Protein AF-A0A7I0J736-F1 (afdb_monomer)

Nearest PDB structures (foldseek):
  3hug-assembly3_L  TM=6.591E-01  e=4.654E+00  Mycobacterium tuberculosis H37Rv

Structure (mmCIF, N/CA/C/O backbone):
data_AF-A0A7I0J736-F1
#
_entry.id   AF-A0A7I0J736-F1
#
loop_
_atom_site.group_PDB
_atom_site.id
_atom_site.type_symbol
_atom_site.label_atom_id
_atom_site.label_alt_id
_atom_site.label_comp_id
_atom_site.label_asym_id
_atom_site.label_entity_id
_atom_site.label_seq_id
_atom_site.pdbx_PDB_ins_code
_atom_site.Cartn_x
_atom_site.Cartn_y
_atom_site.Cartn_z
_atom_site.occupancy
_atom_site.B_iso_or_equiv
_atom_site.auth_seq_id
_atom_site.auth_comp_id
_atom_site.auth_asym_id
_atom_site.auth_atom_id
_atom_site.pdbx_PDB_model_num
ATOM 1 N N . MET A 1 1 ? 10.277 11.675 16.539 1.00 52.81 1 MET A N 1
ATOM 2 C CA . MET A 1 1 ? 10.186 11.434 15.083 1.00 52.81 1 MET A CA 1
ATOM 3 C C . MET A 1 1 ? 8.708 11.349 14.756 1.00 52.81 1 MET A C 1
ATOM 5 O O . MET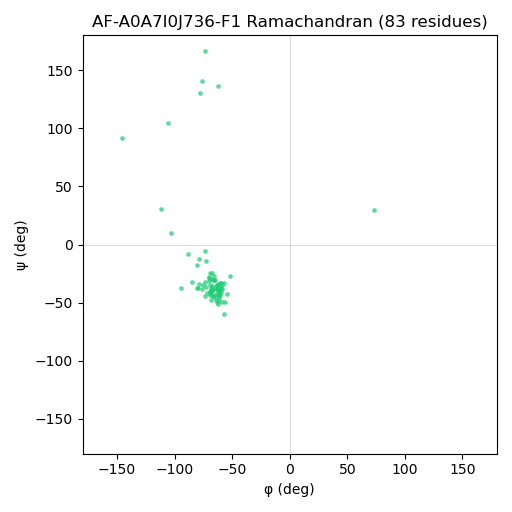 A 1 1 ? 8.001 10.656 15.474 1.00 52.81 1 MET A O 1
ATOM 9 N N . SER A 1 2 ? 8.218 12.156 13.819 1.00 62.75 2 SER A N 1
ATOM 10 C CA . SER A 1 2 ? 6.782 12.341 13.583 1.00 62.75 2 SER A CA 1
ATOM 11 C C . SER A 1 2 ? 6.128 11.027 13.149 1.00 62.75 2 SER A C 1
ATOM 13 O O . SER A 1 2 ? 6.679 10.328 12.299 1.00 62.75 2 SER A O 1
ATOM 15 N N . SER A 1 3 ? 4.952 10.709 13.697 1.00 75.50 3 SER A N 1
ATOM 16 C CA . SER A 1 3 ? 4.163 9.517 13.330 1.00 75.50 3 SER A CA 1
ATOM 17 C C . SER A 1 3 ? 3.925 9.408 11.818 1.00 75.50 3 SER A C 1
ATOM 19 O O . SER A 1 3 ? 3.817 8.314 11.273 1.00 75.50 3 SER A O 1
ATOM 21 N N . GLU A 1 4 ? 3.913 10.544 11.124 1.00 75.38 4 GLU A N 1
ATOM 22 C CA . GLU A 1 4 ? 3.836 10.649 9.670 1.00 75.38 4 GLU A CA 1
ATOM 23 C C . GLU A 1 4 ? 5.078 10.111 8.942 1.00 75.38 4 GLU A C 1
ATOM 25 O O . GLU A 1 4 ? 4.943 9.366 7.976 1.00 75.38 4 GLU A O 1
ATOM 30 N N . SER A 1 5 ? 6.291 10.421 9.408 1.00 78.81 5 SER A N 1
ATOM 31 C CA . SER A 1 5 ? 7.522 9.923 8.778 1.00 78.81 5 SER A CA 1
ATOM 32 C C . SER A 1 5 ? 7.648 8.407 8.924 1.00 78.81 5 SER A C 1
ATOM 34 O O . SER A 1 5 ? 8.047 7.720 7.989 1.00 78.81 5 SER A O 1
ATOM 36 N N . GLU A 1 6 ? 7.248 7.877 10.079 1.00 80.69 6 GLU A N 1
ATOM 37 C CA . GLU A 1 6 ? 7.210 6.436 10.338 1.00 80.69 6 GLU A CA 1
ATOM 38 C C . GLU A 1 6 ? 6.154 5.733 9.469 1.00 80.69 6 GLU A C 1
ATOM 40 O O . GLU A 1 6 ? 6.397 4.660 8.919 1.00 80.69 6 GLU A O 1
ATOM 45 N N . ARG A 1 7 ? 4.998 6.380 9.276 1.00 82.75 7 ARG A N 1
ATOM 46 C CA . ARG A 1 7 ? 3.937 5.931 8.370 1.00 82.75 7 ARG A CA 1
ATOM 47 C C . ARG A 1 7 ? 4.420 5.862 6.916 1.00 82.75 7 ARG A C 1
ATOM 49 O O . ARG A 1 7 ? 4.144 4.874 6.242 1.00 82.75 7 ARG A O 1
ATOM 56 N N . VAL A 1 8 ? 5.161 6.868 6.445 1.00 82.56 8 VAL A N 1
ATOM 57 C CA . VAL A 1 8 ? 5.733 6.894 5.086 1.00 82.56 8 VAL A CA 1
ATOM 58 C C . VAL A 1 8 ? 6.794 5.810 4.903 1.00 82.56 8 VAL A C 1
ATOM 60 O O . VAL A 1 8 ? 6.759 5.109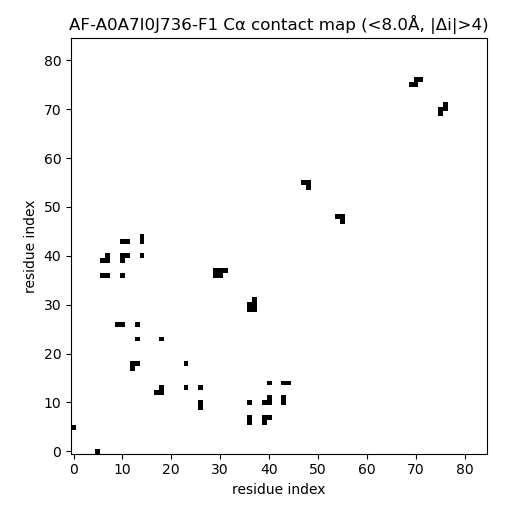 3.894 1.00 82.56 8 VAL A O 1
ATOM 63 N N . ALA A 1 9 ? 7.695 5.630 5.873 1.00 85.25 9 ALA A N 1
ATOM 64 C CA . ALA A 1 9 ? 8.712 4.579 5.822 1.00 85.25 9 ALA A CA 1
ATOM 65 C C . ALA A 1 9 ? 8.068 3.185 5.723 1.00 85.25 9 ALA A C 1
ATOM 67 O O . ALA A 1 9 ? 8.358 2.437 4.792 1.00 85.25 9 ALA A O 1
ATOM 68 N N . ARG A 1 10 ? 7.087 2.894 6.590 1.00 83.31 10 ARG A N 1
ATOM 69 C CA . ARG A 1 10 ? 6.335 1.630 6.548 1.00 83.31 10 ARG A CA 1
ATOM 70 C C . ARG A 1 10 ? 5.567 1.431 5.245 1.00 83.31 10 ARG A C 1
ATOM 72 O O . ARG A 1 10 ? 5.534 0.323 4.723 1.00 83.31 10 ARG A O 1
ATOM 79 N N . ALA A 1 11 ? 4.943 2.481 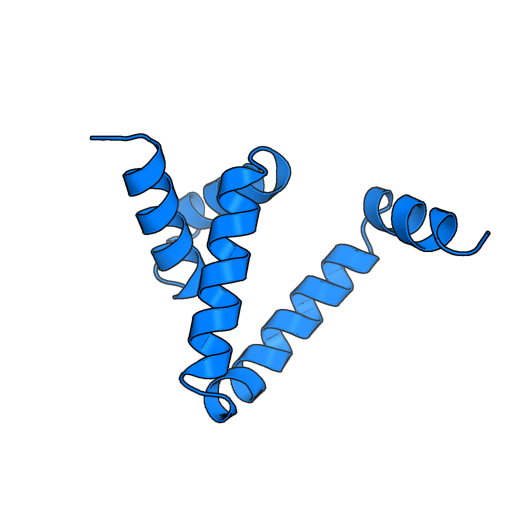4.712 1.00 86.75 11 ALA A N 1
ATOM 80 C CA . ALA A 1 11 ? 4.241 2.399 3.433 1.00 86.75 11 ALA A CA 1
ATOM 81 C C . ALA A 1 11 ? 5.222 2.066 2.297 1.00 86.75 11 ALA A C 1
ATOM 83 O O . ALA A 1 11 ? 4.900 1.264 1.423 1.00 86.75 11 ALA A O 1
ATOM 84 N N . GLY A 1 12 ? 6.433 2.629 2.351 1.00 84.31 12 GLY A N 1
ATOM 85 C CA . GLY A 1 12 ? 7.549 2.280 1.478 1.00 84.31 12 GLY A CA 1
ATOM 86 C C . GLY A 1 12 ? 7.910 0.806 1.557 1.00 84.31 12 GLY A C 1
ATOM 87 O O . GLY A 1 12 ? 7.799 0.100 0.556 1.00 84.31 12 GLY A O 1
ATOM 88 N N . ASP A 1 13 ? 8.276 0.325 2.740 1.00 87.50 13 ASP A N 1
ATOM 89 C CA . ASP A 1 13 ? 8.708 -1.063 2.937 1.00 87.50 13 ASP A CA 1
ATOM 90 C C . ASP A 1 13 ? 7.618 -2.067 2.539 1.00 87.50 13 ASP A C 1
ATOM 92 O O . ASP A 1 13 ? 7.904 -3.094 1.917 1.00 87.50 13 ASP A O 1
ATOM 96 N N . TYR A 1 14 ? 6.353 -1.738 2.816 1.00 85.00 14 TYR A N 1
ATOM 97 C CA . TYR A 1 14 ? 5.202 -2.532 2.396 1.00 85.00 14 TYR A CA 1
ATOM 98 C C . TYR A 1 14 ? 5.073 -2.600 0.868 1.00 85.00 14 TYR A C 1
ATOM 100 O O . TYR A 1 14 ? 4.961 -3.685 0.294 1.00 85.00 14 TYR A O 1
ATOM 108 N N . VAL A 1 15 ? 5.137 -1.453 0.183 1.00 84.44 15 VAL A N 1
ATOM 109 C CA . VAL A 1 15 ? 5.015 -1.376 -1.280 1.00 84.44 15 VAL A CA 1
ATOM 110 C C . VAL A 1 15 ? 6.222 -1.998 -1.981 1.00 84.44 15 VAL A C 1
ATOM 112 O O . VAL A 1 15 ? 6.063 -2.612 -3.036 1.00 84.44 15 VAL A O 1
ATOM 115 N N . PHE A 1 16 ? 7.430 -1.887 -1.434 1.00 81.38 16 PHE A N 1
ATOM 116 C CA . PHE A 1 16 ? 8.620 -2.532 -1.994 1.00 81.38 16 PHE A CA 1
ATOM 117 C C . PHE A 1 16 ? 8.708 -4.027 -1.655 1.00 81.38 16 PHE A C 1
ATOM 119 O O . PHE A 1 16 ? 9.437 -4.749 -2.332 1.00 81.38 16 PHE A O 1
ATOM 126 N N . GLY A 1 17 ? 7.893 -4.522 -0.717 1.00 84.44 17 GLY A N 1
ATOM 127 C CA . GLY A 1 17 ? 7.901 -5.923 -0.293 1.00 84.44 17 GLY A CA 1
ATOM 128 C C . GLY A 1 17 ? 9.125 -6.273 0.553 1.00 84.44 17 GLY A C 1
ATOM 129 O O . GLY A 1 17 ? 9.601 -7.401 0.495 1.00 84.44 17 GLY A O 1
ATOM 130 N N . LEU A 1 18 ? 9.644 -5.293 1.295 1.00 87.25 18 LEU A N 1
ATOM 131 C CA . LEU A 1 18 ? 10.810 -5.422 2.173 1.00 87.25 18 LEU A CA 1
ATOM 132 C C . LEU A 1 18 ? 10.428 -5.874 3.592 1.00 87.25 18 LEU A C 1
ATOM 134 O O . LEU A 1 18 ? 11.304 -6.170 4.398 1.00 87.25 18 LEU A O 1
ATOM 138 N N . MET A 1 19 ? 9.127 -5.928 3.891 1.00 86.38 19 MET A N 1
ATOM 139 C CA . MET A 1 19 ? 8.600 -6.336 5.191 1.00 86.38 19 MET A CA 1
ATOM 140 C C . MET A 1 19 ? 8.651 -7.849 5.394 1.00 86.38 19 MET A C 1
ATOM 142 O O . MET A 1 19 ? 8.304 -8.625 4.501 1.00 86.38 19 MET A O 1
ATOM 146 N N . ASN A 1 20 ? 8.991 -8.259 6.615 1.00 88.69 20 ASN A N 1
ATOM 147 C CA . ASN A 1 20 ? 8.810 -9.639 7.066 1.00 88.69 20 ASN A CA 1
ATOM 148 C C . ASN A 1 20 ? 7.322 -9.953 7.343 1.00 88.69 20 ASN A C 1
ATOM 150 O O . ASN A 1 20 ? 6.493 -9.052 7.448 1.00 88.69 20 ASN A O 1
ATOM 154 N N . ASP A 1 21 ? 6.958 -11.233 7.490 1.00 86.50 21 ASP A N 1
ATOM 155 C CA . ASP A 1 21 ? 5.547 -11.655 7.612 1.00 86.50 21 ASP A CA 1
ATOM 156 C C . ASP A 1 21 ? 4.796 -10.979 8.773 1.00 86.50 21 ASP A C 1
ATOM 158 O O . ASP A 1 21 ? 3.604 -10.683 8.677 1.00 86.50 21 ASP A O 1
ATOM 162 N N . ARG A 1 22 ? 5.497 -10.689 9.877 1.00 87.81 22 ARG A N 1
ATOM 163 C CA . ARG A 1 22 ? 4.917 -10.015 11.050 1.00 87.81 22 ARG A CA 1
ATOM 164 C C . ARG A 1 22 ? 4.676 -8.531 10.801 1.00 87.81 22 ARG A C 1
ATOM 166 O O . ARG A 1 22 ? 3.626 -8.012 11.178 1.00 87.81 22 ARG A O 1
ATOM 173 N N . GLU A 1 23 ? 5.640 -7.849 10.191 1.00 85.94 23 GLU A N 1
ATOM 174 C CA . GLU A 1 23 ? 5.500 -6.452 9.769 1.00 85.94 23 GLU A CA 1
ATOM 175 C C . GLU A 1 23 ? 4.408 -6.310 8.718 1.00 85.94 23 GLU A C 1
ATOM 177 O O . GLU A 1 23 ? 3.607 -5.381 8.785 1.00 85.94 23 GLU A O 1
ATOM 182 N N . ARG A 1 24 ? 4.316 -7.283 7.811 1.00 85.50 24 ARG A N 1
ATOM 183 C CA . ARG A 1 24 ? 3.299 -7.321 6.772 1.00 85.50 24 ARG A CA 1
ATOM 184 C C . ARG A 1 24 ? 1.896 -7.448 7.351 1.00 85.50 24 ARG A C 1
ATOM 186 O O . ARG A 1 24 ? 1.042 -6.640 7.012 1.00 85.50 24 ARG A O 1
ATOM 193 N N . ALA A 1 25 ? 1.679 -8.374 8.284 1.00 87.19 25 ALA A N 1
ATOM 194 C CA . ALA A 1 25 ? 0.389 -8.516 8.961 1.00 87.19 25 ALA A CA 1
ATOM 195 C C . ALA A 1 25 ? -0.014 -7.244 9.735 1.00 87.19 25 ALA A C 1
ATOM 197 O O . ALA A 1 25 ? -1.194 -6.904 9.820 1.00 87.19 25 ALA A O 1
ATOM 198 N N . ARG A 1 26 ? 0.962 -6.511 10.291 1.00 84.62 26 ARG A N 1
ATOM 199 C CA . ARG A 1 26 ? 0.712 -5.193 10.897 1.00 84.62 26 ARG A CA 1
ATOM 200 C C . ARG A 1 26 ? 0.332 -4.148 9.855 1.00 84.62 26 ARG A C 1
ATOM 202 O O . ARG A 1 26 ? -0.661 -3.464 10.055 1.00 84.62 26 ARG A O 1
ATOM 209 N N . ALA A 1 27 ? 1.068 -4.056 8.752 1.00 87.00 27 ALA A N 1
ATOM 210 C CA . ALA A 1 27 ? 0.768 -3.116 7.677 1.00 87.0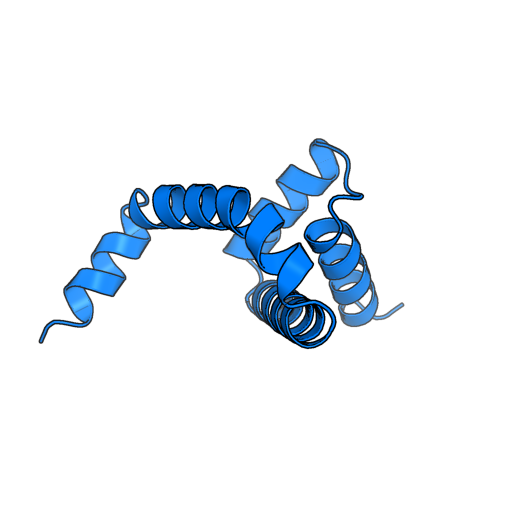0 27 ALA A CA 1
ATOM 211 C C . ALA A 1 27 ? -0.605 -3.381 7.036 1.00 87.00 27 ALA A C 1
ATOM 213 O O . ALA A 1 27 ? -1.334 -2.441 6.736 1.00 87.00 27 ALA A O 1
ATOM 214 N N . GLU A 1 28 ? -0.996 -4.647 6.878 1.00 86.12 28 GLU A N 1
ATOM 215 C CA . GLU A 1 28 ? -2.331 -5.034 6.405 1.00 86.12 28 GLU A CA 1
ATOM 216 C C . GLU A 1 28 ? -3.428 -4.562 7.365 1.00 86.12 28 GLU A C 1
ATOM 218 O O . GLU A 1 28 ? -4.421 -3.976 6.941 1.00 86.12 28 GLU A O 1
ATOM 223 N N . ARG A 1 29 ? -3.212 -4.710 8.673 1.00 87.81 29 ARG A N 1
ATOM 224 C CA . ARG A 1 29 ? -4.138 -4.201 9.689 1.00 87.81 29 ARG A CA 1
ATOM 225 C C . ARG A 1 29 ? -4.178 -2.670 9.738 1.00 87.81 29 ARG A C 1
ATOM 227 O O . ARG A 1 29 ? -5.242 -2.085 9.926 1.00 87.81 29 ARG A O 1
ATOM 234 N N . ASP A 1 30 ? -3.046 -2.013 9.514 1.00 85.06 30 ASP A N 1
ATOM 235 C CA . ASP A 1 30 ? -2.966 -0.554 9.432 1.00 85.06 30 ASP A CA 1
ATOM 236 C C . ASP A 1 30 ? -3.670 -0.015 8.175 1.00 85.06 30 ASP A C 1
ATOM 238 O O . ASP A 1 30 ? -4.236 1.073 8.220 1.00 85.06 30 ASP A O 1
ATOM 242 N N . LEU A 1 31 ? -3.722 -0.766 7.068 1.00 85.75 31 LEU A N 1
ATOM 243 C CA . LEU A 1 31 ? -4.507 -0.389 5.881 1.00 85.75 31 LEU A CA 1
ATOM 244 C C . LEU A 1 31 ? -6.017 -0.340 6.163 1.00 85.75 31 LEU A C 1
ATOM 246 O O . LEU A 1 31 ? -6.726 0.517 5.613 1.00 85.75 31 LEU A O 1
ATOM 250 N N . GLU A 1 32 ? -6.501 -1.247 7.012 1.00 87.81 32 GLU A N 1
ATOM 251 C CA . GLU A 1 32 ? -7.902 -1.308 7.431 1.00 87.81 32 GLU A CA 1
ATOM 252 C C . GLU A 1 32 ? -8.257 -0.158 8.382 1.00 87.81 32 GLU A C 1
ATOM 254 O O . GLU A 1 32 ? -9.314 0.460 8.237 1.00 87.81 32 GLU A O 1
ATOM 259 N N . ILE A 1 33 ? -7.362 0.159 9.322 1.00 85.94 33 ILE A N 1
ATOM 260 C CA . ILE A 1 33 ? -7.649 1.063 10.445 1.00 85.94 33 ILE A CA 1
ATOM 261 C C . ILE A 1 33 ? -7.231 2.517 10.158 1.00 85.94 33 ILE A C 1
ATOM 263 O O . ILE A 1 33 ? -7.940 3.439 10.563 1.00 85.94 33 ILE A O 1
ATOM 267 N N . ASP A 1 34 ? -6.112 2.751 9.464 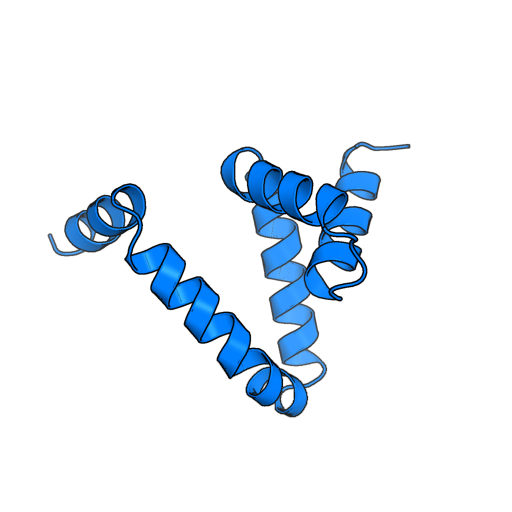1.00 87.38 34 ASP A N 1
ATOM 268 C CA . ASP A 1 34 ? -5.533 4.084 9.241 1.00 87.38 34 ASP A CA 1
ATOM 269 C C . ASP A 1 34 ? -5.761 4.572 7.789 1.00 87.38 34 ASP A C 1
ATOM 271 O O . ASP A 1 34 ? -5.065 4.152 6.855 1.00 87.38 34 ASP A O 1
ATOM 275 N N . PRO A 1 35 ? -6.702 5.511 7.561 1.00 87.31 35 PRO A N 1
ATOM 276 C CA . PRO A 1 35 ? -6.944 6.067 6.231 1.00 87.31 35 PRO A CA 1
ATOM 277 C C . PRO A 1 35 ? -5.754 6.876 5.688 1.00 87.31 35 PRO A C 1
ATOM 279 O O . PRO A 1 35 ? -5.520 6.875 4.481 1.00 87.31 35 PRO A O 1
ATOM 282 N N . ALA A 1 36 ? -4.950 7.516 6.542 1.00 85.44 36 ALA A N 1
ATOM 283 C CA . ALA A 1 36 ? -3.782 8.274 6.098 1.00 85.44 36 ALA A CA 1
ATOM 284 C C . ALA A 1 36 ? -2.635 7.350 5.658 1.00 85.44 36 ALA A C 1
ATOM 286 O O . ALA A 1 36 ? -1.871 7.690 4.748 1.00 85.44 36 ALA A O 1
ATOM 287 N N . PHE A 1 37 ? -2.506 6.172 6.279 1.00 84.12 37 PHE A N 1
ATOM 288 C CA . PHE A 1 37 ? -1.570 5.142 5.819 1.00 84.12 37 PHE A CA 1
ATOM 289 C C . PHE A 1 37 ? -1.978 4.623 4.441 1.00 84.12 37 PHE A C 1
ATOM 291 O O . PHE A 1 37 ? -1.151 4.583 3.529 1.00 84.12 37 PHE A O 1
ATOM 298 N N . ARG A 1 38 ? -3.272 4.343 4.258 1.00 89.00 38 ARG A N 1
ATOM 299 C CA . ARG A 1 38 ? -3.841 3.906 2.979 1.00 89.00 38 ARG A CA 1
ATOM 300 C C . ARG A 1 38 ? -3.564 4.886 1.841 1.00 89.00 38 ARG A C 1
ATOM 302 O O . ARG A 1 38 ? -3.049 4.480 0.802 1.00 89.00 38 ARG A O 1
ATOM 309 N N . ASP A 1 39 ? -3.824 6.172 2.056 1.00 87.81 39 ASP A N 1
ATOM 310 C CA . ASP A 1 39 ? -3.550 7.214 1.061 1.00 87.81 39 ASP A CA 1
ATOM 311 C C . ASP A 1 39 ? -2.059 7.323 0.725 1.00 87.81 39 ASP A C 1
ATOM 313 O O . ASP A 1 39 ? -1.677 7.604 -0.411 1.00 87.81 39 ASP A O 1
ATOM 317 N N . THR A 1 40 ? -1.193 7.084 1.708 1.00 87.88 40 THR A N 1
ATOM 318 C CA . THR A 1 40 ? 0.258 7.120 1.504 1.00 87.88 40 THR A CA 1
ATOM 319 C C . THR A 1 40 ? 0.722 5.947 0.645 1.00 87.88 40 THR A C 1
ATOM 321 O O . THR A 1 40 ? 1.491 6.154 -0.292 1.00 87.88 40 THR A O 1
ATOM 324 N N . VAL A 1 41 ? 0.211 4.741 0.908 1.00 86.81 41 VAL A N 1
ATOM 325 C CA . VAL A 1 41 ? 0.466 3.542 0.094 1.00 86.81 41 VAL A CA 1
ATOM 326 C C . VAL A 1 41 ? -0.026 3.741 -1.344 1.00 86.81 41 VAL A C 1
ATOM 328 O O . VAL A 1 41 ? 0.710 3.427 -2.279 1.00 86.81 41 VAL A O 1
ATOM 331 N N . LEU A 1 42 ? -1.217 4.325 -1.534 1.00 85.75 42 LEU A N 1
ATOM 332 C CA . LEU A 1 42 ? -1.770 4.632 -2.860 1.00 85.75 42 LEU A CA 1
ATOM 333 C C . LEU A 1 42 ? -0.903 5.628 -3.637 1.00 85.75 42 LEU A C 1
ATOM 335 O O . LEU A 1 42 ? -0.490 5.324 -4.755 1.00 85.75 42 LEU A O 1
ATOM 339 N N . ARG A 1 43 ? -0.542 6.771 -3.034 1.00 86.00 43 ARG A N 1
ATOM 340 C CA . ARG A 1 43 ? 0.340 7.765 -3.676 1.00 86.00 43 ARG A CA 1
ATOM 341 C C . ARG A 1 43 ? 1.696 7.175 -4.055 1.00 86.00 43 ARG A C 1
ATOM 343 O O . ARG A 1 43 ? 2.254 7.514 -5.099 1.00 86.00 43 ARG A O 1
ATOM 350 N N . LEU A 1 44 ? 2.246 6.302 -3.210 1.00 83.19 44 LEU A N 1
ATOM 351 C CA . LEU A 1 44 ? 3.523 5.653 -3.488 1.00 83.19 44 LEU A CA 1
ATOM 352 C C . LEU A 1 44 ? 3.405 4.658 -4.649 1.00 83.19 44 LEU A C 1
ATOM 354 O O . LEU A 1 44 ? 4.271 4.627 -5.521 1.00 83.19 44 LEU A O 1
ATOM 358 N N . ALA A 1 45 ? 2.319 3.885 -4.694 1.00 80.25 45 ALA A N 1
ATOM 359 C CA . ALA A 1 45 ? 2.040 2.948 -5.776 1.00 80.25 45 ALA A CA 1
ATOM 360 C C . ALA A 1 45 ? 1.821 3.663 -7.121 1.00 80.25 45 ALA A C 1
ATOM 362 O O . ALA A 1 45 ? 2.375 3.237 -8.134 1.00 80.25 45 ALA A O 1
ATOM 363 N N . GLU A 1 46 ? 1.080 4.774 -7.134 1.00 82.25 46 GLU A N 1
ATOM 364 C CA . GLU A 1 46 ? 0.902 5.616 -8.324 1.00 82.25 46 GLU A CA 1
ATOM 365 C C . GLU A 1 46 ? 2.231 6.189 -8.814 1.00 82.25 46 GLU A C 1
ATOM 367 O O . GLU A 1 46 ? 2.541 6.110 -10.003 1.00 82.25 46 GLU A O 1
ATOM 372 N N . ARG A 1 47 ? 3.060 6.696 -7.893 1.00 81.19 47 ARG A N 1
ATOM 373 C CA . ARG A 1 47 ? 4.393 7.207 -8.226 1.00 81.19 47 ARG A CA 1
ATOM 374 C C . ARG A 1 47 ? 5.287 6.122 -8.822 1.00 81.19 47 ARG A C 1
ATOM 376 O O . ARG A 1 47 ? 6.004 6.400 -9.775 1.00 81.19 47 ARG A O 1
ATOM 383 N N . LEU A 1 48 ? 5.236 4.895 -8.307 1.00 75.12 48 LEU A N 1
ATOM 384 C CA . LEU A 1 48 ? 5.995 3.773 -8.864 1.00 75.12 48 LEU A CA 1
ATOM 385 C C . LEU A 1 48 ? 5.487 3.344 -10.242 1.00 75.12 48 LEU A C 1
ATOM 387 O O . LEU A 1 48 ? 6.300 3.090 -11.123 1.00 75.12 48 LEU A O 1
ATOM 391 N N . ARG A 1 49 ? 4.167 3.323 -10.459 1.00 71.19 49 ARG A N 1
ATOM 392 C CA . ARG A 1 49 ? 3.582 3.052 -11.782 1.00 71.19 49 ARG A CA 1
ATOM 393 C C . ARG A 1 49 ? 3.981 4.115 -12.810 1.00 71.19 49 ARG A C 1
ATOM 395 O O . ARG A 1 49 ? 4.226 3.777 -13.961 1.00 71.19 49 ARG A O 1
ATOM 402 N N . ALA A 1 50 ? 4.057 5.379 -12.397 1.00 77.69 50 ALA A N 1
ATOM 403 C CA . ALA A 1 50 ? 4.518 6.470 -13.253 1.00 77.69 50 ALA A CA 1
ATOM 404 C C . ALA A 1 50 ? 6.025 6.392 -13.564 1.00 77.69 50 ALA A C 1
ATOM 406 O O . ALA A 1 50 ? 6.449 6.859 -14.617 1.00 77.69 50 ALA A O 1
ATOM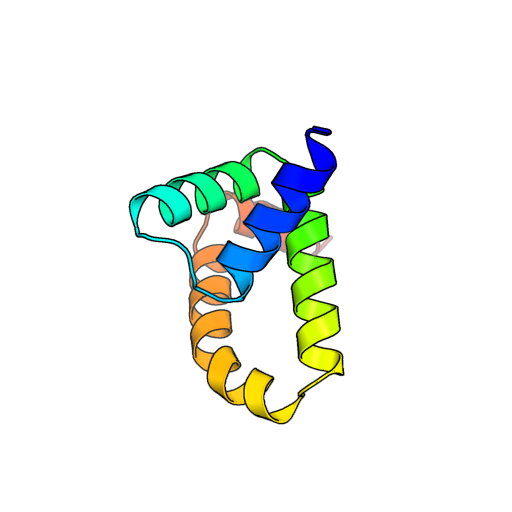 407 N N . LEU A 1 51 ? 6.826 5.819 -12.656 1.00 72.75 51 LEU A N 1
ATOM 408 C CA . LEU A 1 51 ? 8.273 5.645 -12.823 1.00 72.75 51 LEU A CA 1
ATOM 409 C C . LEU A 1 51 ? 8.633 4.439 -13.701 1.00 72.75 51 LEU A C 1
ATOM 411 O O . LEU A 1 51 ? 9.591 4.528 -14.462 1.00 72.75 51 LEU A O 1
ATOM 415 N N . ASP A 1 52 ? 7.888 3.335 -13.602 1.00 62.12 52 ASP A N 1
ATOM 416 C CA . ASP A 1 52 ? 8.112 2.136 -14.415 1.00 62.12 52 ASP A CA 1
ATOM 417 C C . ASP A 1 52 ? 6.785 1.418 -14.748 1.00 62.12 52 ASP A C 1
ATOM 419 O O . ASP A 1 52 ? 6.312 0.556 -13.993 1.00 62.12 52 ASP A O 1
ATOM 423 N N . PRO A 1 53 ? 6.164 1.755 -15.894 1.00 59.50 53 PRO A N 1
ATOM 424 C CA . PRO A 1 53 ? 4.933 1.116 -16.353 1.00 59.50 53 PRO A CA 1
ATOM 425 C C . PRO A 1 53 ? 5.120 -0.370 -16.700 1.00 59.50 53 PRO A C 1
ATOM 427 O O . PRO A 1 53 ? 4.169 -1.141 -16.597 1.00 59.50 53 PRO A O 1
ATOM 430 N N . ALA A 1 54 ? 6.331 -0.788 -17.088 1.00 56.03 54 ALA A N 1
ATOM 431 C CA . ALA A 1 54 ? 6.620 -2.151 -17.532 1.00 56.03 54 ALA A CA 1
ATOM 432 C C . ALA A 1 54 ? 6.816 -3.114 -16.346 1.00 56.03 54 ALA A C 1
ATOM 434 O O . ALA A 1 54 ? 6.322 -4.242 -16.370 1.00 56.03 54 ALA A O 1
ATOM 435 N N . ALA A 1 55 ? 7.443 -2.663 -15.253 1.00 53.00 55 ALA A N 1
ATOM 436 C CA . ALA A 1 55 ? 7.485 -3.422 -13.997 1.00 53.00 55 ALA A CA 1
ATOM 437 C C . ALA A 1 55 ? 6.110 -3.505 -13.302 1.00 53.00 55 ALA A C 1
ATOM 439 O O . ALA A 1 55 ? 5.848 -4.446 -12.543 1.00 53.00 55 ALA A O 1
ATOM 440 N N . ALA A 1 56 ? 5.213 -2.547 -13.567 1.00 53.06 56 ALA A N 1
ATOM 441 C CA . ALA A 1 56 ? 3.850 -2.554 -13.044 1.00 53.06 56 ALA A CA 1
ATOM 442 C C . ALA A 1 56 ? 2.994 -3.699 -13.618 1.00 53.06 56 ALA A C 1
ATOM 444 O O . ALA A 1 56 ? 2.160 -4.222 -12.881 1.00 53.06 56 ALA A O 1
ATOM 445 N N . GLU A 1 57 ? 3.228 -4.148 -14.858 1.00 51.88 57 GLU A N 1
ATOM 446 C CA . GLU A 1 57 ? 2.553 -5.329 -15.426 1.00 51.88 57 GLU A CA 1
ATOM 447 C C . GLU A 1 57 ? 2.985 -6.634 -14.743 1.00 51.88 57 GLU A C 1
ATOM 449 O O . GLU A 1 57 ? 2.145 -7.448 -14.367 1.00 51.88 57 GLU A O 1
ATOM 454 N N . ALA A 1 58 ? 4.280 -6.801 -14.453 1.00 53.69 58 ALA A N 1
ATOM 455 C CA . ALA A 1 58 ? 4.779 -7.966 -13.714 1.00 53.69 58 ALA A CA 1
ATOM 456 C C . ALA A 1 58 ? 4.267 -8.015 -12.255 1.00 53.69 58 ALA A C 1
ATOM 458 O O . ALA A 1 58 ? 4.066 -9.090 -11.684 1.00 53.69 58 ALA A O 1
ATOM 459 N N . ARG A 1 59 ? 4.015 -6.849 -11.638 1.00 55.50 59 ARG A N 1
ATOM 460 C CA . ARG A 1 59 ? 3.297 -6.720 -10.352 1.00 55.50 59 ARG A CA 1
ATOM 461 C C . ARG A 1 59 ? 1.773 -6.798 -10.491 1.00 55.50 59 ARG A C 1
ATOM 463 O O . ARG A 1 59 ? 1.109 -7.059 -9.486 1.00 55.50 59 ARG A O 1
ATOM 470 N N . GLY A 1 60 ? 1.237 -6.614 -11.697 1.00 56.47 60 GLY A N 1
ATOM 471 C CA . GLY A 1 60 ? -0.185 -6.657 -12.040 1.00 56.47 60 GLY A CA 1
ATOM 472 C C . GLY A 1 60 ? -0.844 -7.962 -11.611 1.00 56.47 60 GLY A C 1
ATOM 473 O O . GLY A 1 60 ? -1.861 -7.916 -10.933 1.00 56.47 60 GLY A O 1
ATOM 474 N N . ASN A 1 61 ? -0.179 -9.102 -11.819 1.00 59.72 61 ASN A N 1
ATOM 475 C CA . ASN A 1 61 ? -0.666 -10.411 -11.358 1.00 59.72 61 ASN A CA 1
ATOM 476 C C . ASN A 1 61 ? -0.856 -10.482 -9.832 1.00 59.72 61 ASN A C 1
ATOM 478 O O . ASN A 1 61 ? -1.745 -11.163 -9.327 1.00 59.72 61 ASN A O 1
ATOM 482 N N . ARG A 1 62 ? -0.017 -9.773 -9.064 1.00 63.31 62 ARG A N 1
ATOM 483 C CA . ARG A 1 62 ? -0.131 -9.714 -7.598 1.00 63.31 62 ARG A CA 1
ATOM 484 C C . ARG A 1 62 ? -1.235 -8.743 -7.171 1.00 63.31 62 ARG A C 1
ATOM 486 O O . ARG A 1 62 ? -1.908 -8.983 -6.174 1.00 63.31 62 ARG A O 1
ATOM 493 N N . TRP A 1 63 ? -1.425 -7.669 -7.936 1.00 67.06 63 TRP A N 1
ATOM 494 C CA . TRP A 1 63 ? -2.477 -6.676 -7.728 1.00 67.06 63 TRP A CA 1
ATOM 495 C C . TRP A 1 63 ? -3.874 -7.196 -8.104 1.00 67.06 63 TRP A C 1
ATOM 497 O O . TRP A 1 63 ? -4.830 -6.918 -7.386 1.00 67.06 63 TRP A O 1
ATOM 507 N N . GLU A 1 64 ? -4.006 -8.014 -9.150 1.00 66.50 64 GLU A N 1
ATOM 508 C CA . GLU A 1 64 ? -5.246 -8.735 -9.480 1.00 66.50 64 GLU A CA 1
ATOM 509 C C . GLU A 1 64 ? -5.676 -9.661 -8.344 1.00 66.50 64 GLU A C 1
ATOM 511 O O . GLU A 1 64 ? -6.848 -9.685 -7.979 1.00 66.50 64 GLU A O 1
ATOM 516 N N . LEU A 1 65 ? -4.721 -10.349 -7.717 1.00 71.19 65 LEU A N 1
ATOM 517 C CA . LEU A 1 65 ? -4.986 -11.253 -6.598 1.00 71.19 65 LEU A CA 1
ATOM 518 C C . LEU A 1 65 ? -5.462 -10.495 -5.348 1.00 71.19 65 LEU A C 1
ATOM 520 O O . LEU A 1 65 ? -6.372 -10.942 -4.653 1.00 71.19 65 LEU A O 1
ATOM 524 N N . VAL A 1 66 ? -4.897 -9.310 -5.093 1.00 71.88 66 VAL A N 1
ATOM 525 C CA . VAL A 1 66 ? -5.360 -8.400 -4.030 1.00 71.88 66 VAL A CA 1
ATOM 526 C C . VAL A 1 66 ? -6.740 -7.821 -4.361 1.00 71.88 66 VAL A C 1
ATOM 528 O O . VAL A 1 66 ? -7.594 -7.755 -3.484 1.00 71.88 66 VAL A O 1
ATOM 531 N N . THR A 1 67 ? -6.995 -7.454 -5.618 1.00 69.69 67 THR A N 1
ATOM 532 C CA . THR A 1 67 ? -8.282 -6.886 -6.056 1.00 69.69 67 THR A CA 1
ATOM 533 C C . THR A 1 67 ? -9.405 -7.926 -6.012 1.00 69.69 67 THR A C 1
ATOM 535 O O . THR A 1 67 ? -10.497 -7.616 -5.542 1.00 69.69 67 THR A O 1
ATOM 538 N N . GLN A 1 68 ? -9.135 -9.175 -6.411 1.00 73.31 68 GLN A N 1
ATOM 539 C CA . GLN A 1 68 ? -10.070 -10.296 -6.250 1.00 73.31 68 GLN A CA 1
ATOM 540 C C . GLN A 1 68 ? -10.378 -10.550 -4.774 1.00 73.31 68 GLN A C 1
ATOM 542 O O . GLN A 1 68 ? -11.543 -10.601 -4.394 1.00 73.31 68 GLN A O 1
ATOM 547 N N . ARG A 1 69 ? -9.350 -10.603 -3.917 1.00 75.12 69 ARG A N 1
ATOM 548 C CA . ARG A 1 69 ? -9.533 -10.770 -2.466 1.00 75.12 69 ARG A CA 1
ATOM 549 C C . ARG A 1 69 ? -10.321 -9.627 -1.831 1.00 75.12 69 ARG A C 1
ATOM 551 O O . ARG A 1 69 ? -11.126 -9.868 -0.938 1.00 75.12 69 ARG A O 1
ATOM 558 N N . LEU A 1 70 ? -10.120 -8.394 -2.295 1.00 75.88 70 LEU A N 1
ATOM 559 C CA . LEU A 1 70 ? -10.894 -7.234 -1.851 1.00 75.88 70 LEU A CA 1
ATOM 560 C C . LEU A 1 70 ? -12.356 -7.305 -2.318 1.00 75.88 70 LEU A C 1
ATOM 562 O O . LEU A 1 70 ? -13.244 -6.957 -1.546 1.00 75.88 70 LEU A O 1
ATOM 566 N N . ALA A 1 71 ? -12.628 -7.790 -3.534 1.00 70.75 71 ALA A N 1
ATOM 567 C CA . ALA A 1 71 ? -13.987 -7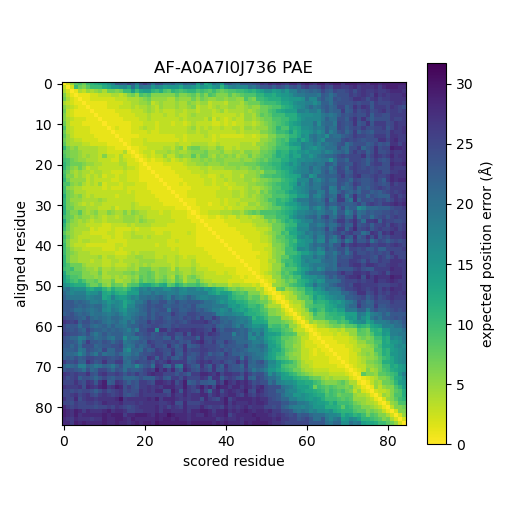.978 -4.054 1.00 70.75 71 ALA A CA 1
ATOM 568 C C . ALA A 1 71 ? -14.751 -9.130 -3.364 1.00 70.75 71 ALA A C 1
ATOM 570 O O . ALA A 1 71 ? -15.978 -9.094 -3.250 1.00 70.75 71 ALA A O 1
ATOM 571 N N . GLU A 1 72 ? -14.031 -10.131 -2.857 1.00 73.00 72 GLU A N 1
ATOM 572 C CA . GLU A 1 72 ? -14.585 -11.227 -2.054 1.00 73.00 72 GLU A CA 1
ATOM 573 C C . GLU A 1 72 ? -14.994 -10.793 -0.634 1.00 73.00 72 GLU A C 1
ATOM 575 O O . GLU A 1 72 ? -15.739 -11.510 0.035 1.00 73.00 72 GLU A O 1
ATOM 580 N N . LEU A 1 73 ? -14.567 -9.613 -0.162 1.00 79.25 73 LEU A N 1
ATOM 581 C CA . LEU A 1 73 ? -14.949 -9.118 1.161 1.00 79.25 73 LEU A CA 1
ATOM 582 C C . LEU A 1 73 ? -16.386 -8.545 1.168 1.00 79.25 73 LEU A C 1
ATOM 584 O O . LEU A 1 73 ? -16.695 -7.639 0.384 1.00 79.25 73 LEU A O 1
ATOM 588 N N . PRO A 1 74 ? -17.251 -8.956 2.122 1.00 64.06 74 PRO A N 1
ATOM 589 C CA . PRO A 1 74 ? -18.651 -8.514 2.193 1.00 64.06 74 PRO A CA 1
ATOM 590 C C . PRO A 1 74 ? -18.816 -6.990 2.316 1.00 64.06 74 PRO A C 1
ATOM 592 O O . PRO A 1 74 ? -19.724 -6.398 1.733 1.00 64.06 74 PRO A O 1
ATOM 595 N N . GLN A 1 75 ? -17.898 -6.330 3.030 1.00 66.56 75 GLN A N 1
ATOM 596 C CA . GLN A 1 75 ? -17.889 -4.872 3.200 1.00 66.56 75 GLN A CA 1
ATOM 597 C C . GLN A 1 75 ? -17.591 -4.087 1.908 1.00 66.56 75 GLN A C 1
ATOM 599 O O . GLN A 1 75 ? -18.023 -2.940 1.783 1.00 66.56 75 GLN A O 1
ATOM 604 N N . MET A 1 76 ? -16.903 -4.683 0.926 1.00 65.44 76 MET A N 1
ATOM 605 C CA . MET A 1 76 ? -16.690 -4.066 -0.392 1.00 65.44 76 MET A CA 1
ATOM 606 C C . MET A 1 76 ? -17.862 -4.323 -1.345 1.00 65.44 76 MET A C 1
ATOM 608 O O . MET A 1 76 ? -18.203 -3.434 -2.125 1.00 65.44 76 MET A O 1
ATOM 612 N N . GLN A 1 77 ? -18.538 -5.471 -1.234 1.00 60.84 77 GLN A N 1
ATOM 613 C CA . GLN A 1 77 ? -19.756 -5.760 -2.003 1.00 60.84 77 GLN A CA 1
ATOM 614 C C . GLN A 1 77 ? -20.885 -4.776 -1.673 1.00 60.84 77 GLN A C 1
ATOM 616 O O . GLN A 1 77 ? -21.548 -4.286 -2.584 1.00 60.84 77 GLN A O 1
ATOM 621 N N . ALA A 1 78 ? -21.041 -4.390 -0.402 1.00 59.81 78 ALA A N 1
ATOM 622 C CA . ALA A 1 78 ? -22.000 -3.358 0.000 1.00 59.81 78 ALA A CA 1
ATOM 623 C C . ALA A 1 78 ? -21.684 -1.974 -0.608 1.00 59.81 78 ALA A C 1
ATOM 625 O O . ALA A 1 78 ? -22.592 -1.233 -0.978 1.00 59.81 78 ALA A O 1
ATOM 626 N N . ARG A 1 79 ? -20.396 -1.634 -0.769 1.00 61.38 79 ARG A N 1
ATOM 627 C CA . ARG A 1 79 ? -19.954 -0.371 -1.384 1.00 61.38 79 ARG A CA 1
ATOM 628 C C . ARG A 1 79 ? -20.118 -0.359 -2.907 1.00 61.38 79 ARG A C 1
ATOM 630 O O . ARG A 1 79 ? -20.419 0.689 -3.464 1.00 61.38 79 ARG A O 1
ATOM 637 N N . LEU A 1 80 ? -19.922 -1.497 -3.572 1.00 56.22 80 LEU A N 1
ATOM 638 C CA . LEU A 1 80 ? -20.123 -1.629 -5.020 1.00 56.22 80 LEU A CA 1
ATOM 639 C C . LEU A 1 80 ? -21.614 -1.707 -5.386 1.00 56.22 80 LEU A C 1
ATOM 641 O O . LEU A 1 80 ? -22.025 -1.083 -6.359 1.00 56.22 80 LEU A O 1
ATOM 645 N N . ALA A 1 81 ? -22.434 -2.388 -4.579 1.00 55.56 81 ALA A N 1
ATOM 646 C CA . ALA A 1 81 ? -23.887 -2.431 -4.753 1.00 55.56 81 ALA A CA 1
ATOM 647 C C . ALA A 1 81 ? -24.566 -1.083 -4.439 1.00 55.56 81 ALA A C 1
ATOM 649 O O . ALA A 1 81 ? -25.552 -0.729 -5.076 1.00 55.56 81 ALA A O 1
ATOM 650 N N . GLY A 1 82 ? -24.015 -0.296 -3.507 1.00 51.03 82 GLY A N 1
ATOM 651 C CA . GLY A 1 82 ? -24.500 1.052 -3.187 1.00 51.03 82 GLY A CA 1
ATOM 652 C C . GLY A 1 82 ? -24.168 2.131 -4.228 1.00 51.03 82 GLY A C 1
ATOM 653 O O . GLY A 1 82 ? -24.622 3.258 -4.076 1.00 51.03 82 GLY A O 1
ATOM 654 N N . ASN A 1 83 ? -23.393 1.807 -5.269 1.00 49.97 83 ASN A N 1
ATOM 655 C CA . ASN A 1 83 ? -23.007 2.737 -6.338 1.00 49.97 83 ASN A CA 1
ATOM 656 C C . ASN A 1 83 ? -23.801 2.512 -7.645 1.00 49.97 83 ASN A C 1
ATOM 658 O O . ASN A 1 83 ? -23.439 3.060 -8.683 1.00 49.97 83 ASN A O 1
ATOM 662 N N . ALA A 1 84 ? -24.847 1.675 -7.596 1.00 48.75 84 ALA A N 1
ATOM 663 C CA . ALA A 1 84 ? -25.733 1.336 -8.713 1.00 48.75 84 ALA A CA 1
ATOM 664 C C . ALA A 1 84 ? -27.171 1.878 -8.533 1.00 48.75 84 ALA A C 1
ATOM 666 O O . ALA A 1 84 ? -28.120 1.250 -9.002 1.00 48.75 84 ALA A O 1
ATOM 667 N N . ALA A 1 85 ? -27.334 3.016 -7.849 1.00 40.97 85 ALA A N 1
ATOM 668 C CA . ALA A 1 85 ? -28.606 3.732 -7.713 1.00 40.97 85 ALA A CA 1
ATOM 669 C C . ALA A 1 85 ? -28.514 5.133 -8.326 1.00 40.97 85 ALA A C 1
ATOM 671 O O . AL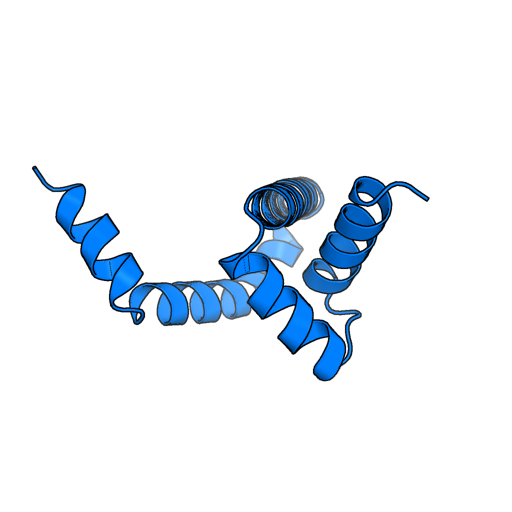A A 1 85 ? -27.485 5.804 -8.085 1.00 40.97 85 ALA A O 1
#

Sequence (85 aa):
MSSESERVARAGDYVFGLMNDRERARAERDLEIDPAFRDTVLRLAERLRALDPAAAEARGNRWELVTQRLAELPQMQARLAGNAA

Foldseek 3Di:
DDPVVVLLVLLVCQLVVVDDPVSNVVLVVCCVVPVSSVVSNVVVLVVVCVVDVPVVVVCVVVVVVVVVVCCPDPVVVVVVVVVPD

Mean predicted aligned error: 13.57 Å

Solvent-accessible surface area (backbone atoms only — not comparable to full-atom values): 4864 Å² total; per-residue (Å²): 132,60,72,64,60,55,44,51,52,51,31,47,34,58,75,73,63,72,52,52,75,70,55,41,56,49,52,57,51,39,49,76,72,33,69,70,46,37,53,48,36,49,56,51,52,53,52,46,39,75,73,38,61,70,63,40,55,74,48,36,68,59,49,51,54,52,50,51,56,48,61,70,34,69,77,45,44,55,55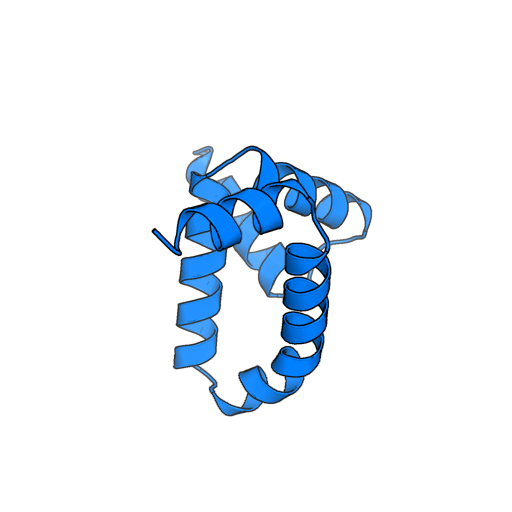,58,62,69,69,75,120

Secondary structure (DSSP, 8-state):
--HHHHHHHHHHHHHHT---HHHHHHHHHHHHH-HHHHHHHHHHHHHHHHH-HHHHHHHHHHHHHHHHHHHTSHHHHHHHHTT--

Radius of gyration: 14.36 Å; Cα contacts (8 Å, |Δi|>4): 35; chains: 1; bounding box: 39×24×33 Å

pLDDT: mean 74.45, std 12.91, range [40.97, 89.0]